Protein AF-A0A958XDI9-F1 (afdb_monomer_lite)

Sequence (70 aa):
MTTLYGIAKAMHLIGMVSWMAGMFYLVRIMVYHTMALEQPEPERTVLSRQFGIMQWKAYNIILKPAVIIT

Structure (mmCIF, N/CA/C/O backbone):
data_AF-A0A958XDI9-F1
#
_entry.id   AF-A0A958XDI9-F1
#
loop_
_atom_site.group_PDB
_atom_site.id
_atom_site.type_symbol
_atom_site.label_atom_id
_atom_site.label_alt_id
_atom_site.label_comp_id
_atom_site.label_asym_id
_atom_site.label_entity_id
_atom_site.label_seq_id
_atom_site.pdbx_PDB_ins_code
_atom_site.Cartn_x
_atom_site.Cartn_y
_atom_site.Cartn_z
_atom_site.occupancy
_atom_site.B_iso_or_equiv
_atom_site.auth_seq_id
_atom_site.auth_comp_id
_atom_site.auth_asym_id
_atom_site.auth_atom_id
_atom_site.pdbx_PDB_model_num
ATOM 1 N N . MET A 1 1 ? 15.919 2.153 -32.605 1.00 61.00 1 MET A N 1
ATOM 2 C CA . MET A 1 1 ? 14.622 1.596 -32.144 1.00 61.00 1 MET A CA 1
ATOM 3 C C . MET A 1 1 ? 14.732 0.727 -30.882 1.00 61.00 1 MET A C 1
ATOM 5 O O . MET A 1 1 ? 13.722 0.491 -30.239 1.00 61.00 1 MET A O 1
ATOM 9 N N . THR A 1 2 ? 15.927 0.291 -30.470 1.00 76.06 2 THR A N 1
ATOM 10 C CA . THR A 1 2 ? 16.151 -0.561 -29.283 1.00 76.06 2 THR A CA 1
ATOM 11 C C . THR A 1 2 ? 16.071 0.180 -27.940 1.00 76.06 2 THR A C 1
ATOM 13 O O . THR A 1 2 ? 15.594 -0.389 -26.962 1.00 76.06 2 THR A O 1
ATOM 16 N N . THR A 1 3 ? 16.464 1.457 -27.880 1.00 83.00 3 THR A N 1
ATOM 17 C CA . THR A 1 3 ? 16.504 2.233 -26.625 1.00 83.00 3 THR A CA 1
ATOM 18 C C . THR A 1 3 ? 15.117 2.513 -26.041 1.00 83.00 3 THR A C 1
ATOM 20 O O . THR A 1 3 ? 14.898 2.290 -24.855 1.00 83.00 3 THR A O 1
ATOM 23 N N . LEU A 1 4 ? 14.152 2.936 -26.868 1.00 85.50 4 LEU A N 1
ATOM 24 C CA . LEU A 1 4 ? 12.783 3.223 -26.416 1.00 85.50 4 LEU A CA 1
ATOM 25 C C . LEU A 1 4 ? 12.069 1.957 -25.920 1.00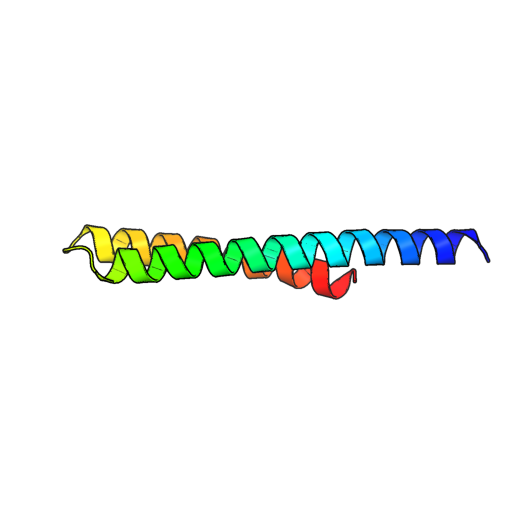 85.50 4 LEU A C 1
ATOM 27 O O . LEU A 1 4 ? 11.400 1.989 -24.893 1.00 85.50 4 LEU A O 1
ATOM 31 N N . TYR A 1 5 ? 12.270 0.830 -26.611 1.00 88.38 5 TYR A N 1
ATOM 32 C CA . TYR A 1 5 ? 11.760 -0.474 -26.184 1.00 88.38 5 TYR A CA 1
ATOM 33 C C . TYR A 1 5 ? 12.346 -0.909 -24.832 1.00 88.38 5 TYR A C 1
ATOM 35 O O . TYR A 1 5 ? 11.616 -1.394 -23.969 1.00 88.38 5 TYR A O 1
ATOM 43 N N . GLY A 1 6 ? 13.650 -0.697 -24.619 1.00 91.12 6 GLY A N 1
ATOM 44 C CA . GLY A 1 6 ? 14.302 -0.970 -23.337 1.00 91.12 6 GLY A CA 1
ATOM 45 C C . GLY A 1 6 ? 13.738 -0.122 -22.193 1.00 91.12 6 GLY A C 1
ATOM 46 O O . GLY A 1 6 ? 13.440 -0.659 -21.129 1.00 91.12 6 GLY A O 1
ATOM 47 N N . ILE A 1 7 ? 13.523 1.176 -22.432 1.00 89.88 7 ILE A N 1
ATOM 48 C CA . ILE A 1 7 ? 12.933 2.096 -21.446 1.00 89.88 7 ILE A CA 1
ATOM 49 C C . ILE A 1 7 ? 11.492 1.692 -21.118 1.00 89.88 7 ILE A C 1
ATOM 51 O O . ILE A 1 7 ? 11.146 1.596 -19.944 1.00 89.88 7 ILE A O 1
ATOM 55 N N . ALA A 1 8 ? 10.668 1.390 -22.125 1.00 90.12 8 ALA A N 1
ATOM 56 C CA . ALA A 1 8 ? 9.292 0.940 -21.912 1.00 90.12 8 ALA A CA 1
ATOM 57 C C . ALA A 1 8 ? 9.235 -0.365 -21.099 1.00 90.12 8 ALA A C 1
ATOM 59 O O . ALA A 1 8 ? 8.457 -0.466 -20.154 1.00 90.12 8 ALA A O 1
ATOM 60 N N . LYS A 1 9 ? 10.111 -1.336 -21.398 1.00 90.56 9 LYS A N 1
ATOM 61 C CA . LYS A 1 9 ? 10.205 -2.589 -20.632 1.00 90.56 9 LYS A CA 1
ATOM 62 C C . LYS A 1 9 ? 10.638 -2.350 -19.180 1.00 90.56 9 LYS A C 1
ATOM 64 O O . LYS A 1 9 ? 10.110 -2.993 -18.277 1.00 90.56 9 LYS A O 1
ATOM 69 N N . ALA A 1 10 ? 11.576 -1.431 -18.948 1.00 92.50 10 ALA A N 1
ATOM 70 C CA . ALA A 1 10 ? 12.009 -1.071 -17.601 1.00 92.50 10 ALA A CA 1
ATOM 71 C C . ALA A 1 10 ? 10.894 -0.368 -16.808 1.00 92.50 10 ALA A C 1
ATOM 73 O O . ALA A 1 10 ? 10.648 -0.739 -15.662 1.00 92.50 10 ALA A O 1
ATOM 74 N N . MET A 1 11 ? 10.186 0.592 -17.417 1.00 92.00 11 MET A N 1
ATOM 75 C CA . MET A 1 11 ? 9.043 1.264 -16.785 1.00 92.00 11 MET A CA 1
ATOM 76 C C . MET A 1 11 ? 7.929 0.273 -16.438 1.00 92.00 11 MET A C 1
ATOM 78 O O . MET A 1 11 ? 7.482 0.268 -15.294 1.00 92.00 11 MET A O 1
ATOM 82 N N . HIS A 1 12 ? 7.576 -0.626 -17.363 1.00 91.12 12 HIS A N 1
ATOM 83 C CA . HIS A 1 12 ? 6.592 -1.683 -17.121 1.00 91.12 12 HIS A CA 1
ATOM 84 C C . HIS A 1 12 ? 6.964 -2.551 -15.910 1.00 91.12 12 HIS A C 1
ATOM 86 O O . HIS A 1 12 ? 6.137 -2.804 -15.038 1.00 91.12 12 HIS A O 1
ATOM 92 N N . LEU A 1 13 ? 8.232 -2.972 -15.811 1.00 93.62 13 LEU A N 1
ATOM 93 C CA . LEU A 1 13 ? 8.702 -3.793 -14.693 1.00 93.62 13 LEU A CA 1
ATOM 94 C C . LEU A 1 13 ? 8.637 -3.038 -13.354 1.00 93.62 13 LEU A C 1
ATOM 96 O O . LEU A 1 13 ? 8.200 -3.601 -12.352 1.00 93.62 13 LEU A O 1
ATOM 100 N N . ILE A 1 14 ? 9.036 -1.762 -13.333 1.00 93.50 14 ILE A N 1
ATOM 101 C CA . ILE A 1 14 ? 8.963 -0.913 -12.132 1.00 93.50 14 ILE A CA 1
ATOM 102 C C . ILE A 1 14 ? 7.503 -0.701 -11.710 1.00 93.50 14 ILE A C 1
ATOM 104 O O . ILE A 1 14 ? 7.192 -0.793 -10.518 1.00 93.50 14 ILE A O 1
ATOM 108 N N . GLY A 1 15 ? 6.613 -0.448 -12.674 1.00 93.12 15 GLY A N 1
ATOM 109 C CA . GLY A 1 15 ? 5.174 -0.313 -12.457 1.00 93.12 15 GLY A CA 1
ATOM 110 C C . GLY A 1 15 ? 4.579 -1.582 -11.855 1.00 93.12 15 GLY A C 1
ATOM 111 O O . GLY A 1 15 ? 3.959 -1.523 -10.794 1.00 93.12 15 GLY A O 1
ATOM 112 N N . MET A 1 16 ? 4.864 -2.737 -12.457 1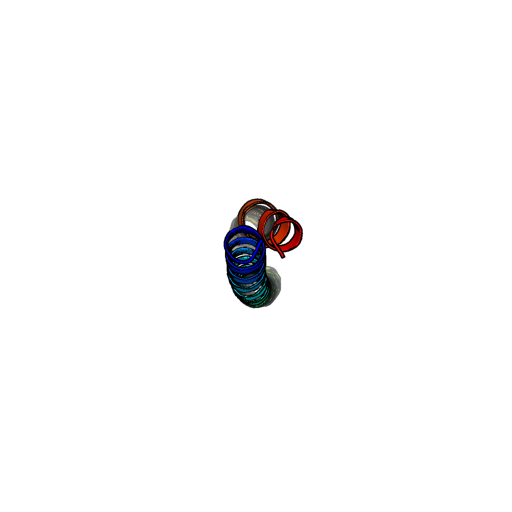.00 94.88 16 MET A N 1
ATOM 113 C CA . MET A 1 16 ? 4.347 -4.036 -12.026 1.00 94.88 16 MET A CA 1
ATOM 114 C C . MET A 1 16 ? 4.780 -4.383 -10.595 1.00 94.88 16 MET A C 1
ATOM 116 O O . MET A 1 16 ? 3.941 -4.747 -9.765 1.00 94.88 16 MET A O 1
ATOM 120 N N . VAL A 1 17 ? 6.064 -4.197 -10.264 1.00 94.75 17 VAL A N 1
ATOM 121 C CA . VAL A 1 17 ? 6.586 -4.441 -8.907 1.00 94.75 17 VAL A CA 1
ATOM 122 C C . VAL A 1 17 ? 5.961 -3.477 -7.895 1.00 94.75 17 VAL A C 1
ATOM 124 O O . VAL A 1 17 ? 5.535 -3.901 -6.818 1.00 94.75 17 VAL A O 1
ATOM 127 N N . SER A 1 18 ? 5.854 -2.192 -8.245 1.00 93.06 18 SER A N 1
ATOM 128 C CA . SER A 1 18 ? 5.248 -1.171 -7.376 1.00 93.06 18 SER A CA 1
ATOM 129 C C . SER A 1 18 ? 3.758 -1.432 -7.137 1.00 93.06 18 SER A C 1
ATOM 131 O O . SER A 1 18 ? 3.263 -1.252 -6.022 1.00 93.06 18 SER A O 1
ATOM 133 N N . TRP A 1 19 ? 3.047 -1.906 -8.161 1.00 93.56 19 TRP A N 1
ATOM 134 C CA . TRP A 1 19 ? 1.642 -2.286 -8.072 1.00 93.56 19 TRP A CA 1
ATOM 135 C C . TRP A 1 19 ? 1.443 -3.505 -7.167 1.00 93.56 19 TRP A C 1
ATOM 137 O O . TRP A 1 19 ? 0.626 -3.452 -6.243 1.00 93.56 19 TRP A O 1
ATOM 147 N N . MET A 1 20 ? 2.237 -4.566 -7.361 1.00 93.69 20 MET A N 1
ATOM 148 C CA . MET A 1 20 ? 2.204 -5.753 -6.499 1.00 93.69 20 MET A CA 1
ATOM 149 C C . MET A 1 20 ? 2.475 -5.384 -5.034 1.00 93.69 20 MET A C 1
ATOM 151 O O . MET A 1 20 ? 1.701 -5.761 -4.152 1.00 93.69 20 MET A O 1
ATOM 155 N N . ALA A 1 21 ? 3.516 -4.588 -4.766 1.00 93.38 21 ALA A N 1
ATOM 156 C CA . ALA A 1 21 ? 3.834 -4.118 -3.416 1.00 93.38 21 ALA A CA 1
ATOM 157 C C . ALA A 1 21 ? 2.686 -3.296 -2.797 1.00 93.38 21 ALA A C 1
ATOM 159 O O . ALA A 1 21 ? 2.329 -3.499 -1.633 1.00 93.38 21 ALA A O 1
ATOM 160 N N . GLY A 1 22 ? 2.068 -2.407 -3.584 1.00 92.94 22 GLY A N 1
ATOM 161 C CA . GLY A 1 22 ? 0.920 -1.607 -3.159 1.00 92.94 22 GLY A CA 1
ATOM 162 C C . GLY A 1 22 ? -0.298 -2.452 -2.776 1.00 92.94 22 GLY A C 1
ATOM 163 O O . GLY A 1 22 ? -0.954 -2.153 -1.777 1.00 92.94 22 GLY A O 1
ATOM 164 N N . MET A 1 23 ? -0.582 -3.531 -3.512 1.00 91.88 23 MET A N 1
ATOM 165 C CA . MET A 1 23 ? -1.703 -4.425 -3.200 1.00 91.88 23 MET A CA 1
ATOM 166 C C . MET A 1 23 ? -1.494 -5.170 -1.882 1.00 91.88 23 MET A C 1
ATOM 168 O O . MET A 1 23 ? -2.396 -5.185 -1.044 1.00 91.88 23 MET A O 1
ATOM 172 N N . PHE A 1 24 ? -0.302 -5.733 -1.656 1.00 93.50 24 PHE A N 1
ATOM 173 C CA . PHE A 1 24 ? 0.007 -6.406 -0.389 1.00 93.50 24 PHE A CA 1
ATOM 174 C C . PHE A 1 24 ? -0.072 -5.444 0.802 1.00 93.50 24 PHE A C 1
ATOM 176 O O . PHE A 1 24 ? -0.583 -5.808 1.865 1.00 93.50 24 PHE A O 1
ATOM 183 N N . TYR A 1 25 ? 0.368 -4.195 0.619 1.00 93.38 25 TYR A N 1
ATOM 184 C CA . TYR A 1 25 ? 0.228 -3.158 1.639 1.00 93.38 25 TYR A CA 1
ATOM 185 C C . TYR A 1 25 ? -1.243 -2.818 1.927 1.00 93.38 25 TYR A C 1
ATOM 187 O O . TYR A 1 25 ? -1.626 -2.696 3.092 1.00 93.38 25 TYR A O 1
ATOM 195 N N . LEU A 1 26 ? -2.083 -2.720 0.890 1.00 93.56 26 LEU A N 1
ATOM 196 C CA . LEU A 1 26 ? -3.507 -2.423 1.046 1.00 93.56 26 LEU A CA 1
ATOM 197 C C . LEU A 1 26 ? -4.242 -3.540 1.800 1.00 93.56 26 LEU A C 1
ATOM 199 O O . LEU A 1 26 ? -4.942 -3.248 2.770 1.00 93.56 26 LEU A O 1
ATOM 203 N N . VAL A 1 27 ? -4.032 -4.805 1.416 1.00 93.06 27 VAL A N 1
ATOM 204 C CA . VAL A 1 27 ? -4.626 -5.971 2.098 1.00 93.06 27 VAL A CA 1
ATOM 205 C C . VAL A 1 27 ? -4.240 -5.987 3.576 1.00 93.06 27 VAL A C 1
ATOM 207 O O . VAL A 1 27 ? -5.098 -6.158 4.441 1.00 93.06 27 VAL A O 1
ATOM 210 N N . ARG A 1 28 ? -2.968 -5.720 3.891 1.00 94.50 28 ARG A N 1
ATOM 211 C CA . ARG A 1 28 ? -2.500 -5.626 5.279 1.00 94.50 28 ARG A CA 1
ATOM 212 C C . ARG A 1 28 ? -3.241 -4.543 6.069 1.00 94.50 28 ARG A C 1
ATOM 214 O O . ARG A 1 28 ? -3.628 -4.786 7.209 1.00 94.50 28 ARG A O 1
ATOM 221 N N . ILE A 1 29 ? -3.458 -3.364 5.482 1.00 94.19 29 ILE A N 1
ATOM 222 C CA . ILE A 1 29 ? -4.234 -2.306 6.145 1.00 94.19 29 ILE A CA 1
ATOM 223 C C . ILE A 1 29 ? -5.685 -2.749 6.365 1.00 94.19 29 ILE A C 1
ATOM 225 O O . ILE A 1 29 ? -6.242 -2.447 7.415 1.00 94.19 29 ILE A O 1
ATOM 229 N N . MET A 1 30 ? -6.299 -3.467 5.419 1.00 93.38 30 MET A N 1
ATOM 230 C CA . MET A 1 30 ? -7.677 -3.953 5.571 1.00 93.38 30 MET A CA 1
ATOM 231 C C . MET A 1 30 ? -7.829 -4.899 6.766 1.00 93.38 30 MET A C 1
ATOM 233 O O . MET A 1 30 ? -8.786 -4.751 7.517 1.00 93.38 30 MET A O 1
ATOM 237 N N . VAL A 1 31 ? -6.862 -5.791 7.001 1.00 94.12 31 VAL A N 1
ATOM 238 C CA . VAL A 1 31 ? -6.865 -6.670 8.185 1.00 94.12 31 VAL A CA 1
ATOM 239 C C . VAL A 1 31 ? -6.777 -5.862 9.485 1.00 94.12 31 VAL A C 1
ATOM 241 O O . VAL A 1 31 ? -7.533 -6.102 10.421 1.00 94.12 31 VAL A O 1
ATOM 244 N N . TYR A 1 32 ? -5.903 -4.854 9.559 1.00 92.69 32 TYR A N 1
ATOM 245 C CA . TYR A 1 32 ? -5.849 -4.001 10.755 1.00 92.69 32 TYR A CA 1
ATOM 246 C C . TYR A 1 32 ? -7.101 -3.138 10.924 1.00 92.69 32 TYR A C 1
ATOM 248 O O . TYR A 1 32 ? -7.506 -2.866 12.051 1.00 92.69 32 TYR A O 1
ATOM 256 N N . HIS A 1 33 ? -7.736 -2.739 9.822 1.00 92.31 33 HIS A N 1
ATOM 257 C CA . HIS A 1 33 ? -8.998 -2.013 9.860 1.00 92.31 33 HIS A CA 1
ATOM 258 C C . HIS A 1 33 ? -10.104 -2.875 10.474 1.00 92.31 33 HIS A C 1
ATOM 260 O O . HIS A 1 33 ? -10.823 -2.391 11.340 1.00 92.31 33 HIS A O 1
ATOM 266 N N . THR A 1 34 ? -10.211 -4.154 10.093 1.00 92.69 34 THR A N 1
ATOM 267 C CA . THR A 1 34 ? -11.196 -5.064 10.699 1.00 92.69 34 THR A CA 1
ATOM 268 C C . THR A 1 34 ? -10.913 -5.299 12.180 1.00 92.69 34 THR A C 1
ATOM 270 O O . THR A 1 34 ? -11.836 -5.223 12.981 1.00 92.69 34 THR A O 1
ATOM 273 N N . MET A 1 35 ? -9.645 -5.471 12.572 1.00 92.12 35 MET A N 1
ATOM 274 C CA . MET A 1 35 ? -9.269 -5.611 13.989 1.00 92.12 35 MET A CA 1
ATOM 275 C C . MET A 1 35 ? -9.583 -4.351 14.813 1.00 92.12 35 MET A C 1
ATOM 277 O O . MET A 1 35 ? -9.925 -4.439 15.987 1.00 92.12 35 MET A O 1
ATOM 281 N N . ALA A 1 36 ? -9.481 -3.161 14.217 1.00 91.06 36 ALA A N 1
ATOM 282 C CA . ALA A 1 36 ? -9.800 -1.909 14.898 1.00 91.06 36 ALA A CA 1
ATOM 283 C C . ALA A 1 36 ? -11.304 -1.682 15.097 1.00 91.06 36 ALA A C 1
ATOM 285 O O . ALA A 1 36 ? -11.686 -0.931 15.994 1.00 91.06 36 ALA A O 1
ATOM 286 N N . LEU A 1 37 ? -12.158 -2.323 14.292 1.00 89.94 37 LEU A N 1
ATOM 287 C CA . LEU A 1 37 ? -13.613 -2.257 14.457 1.00 89.94 37 LEU A CA 1
ATOM 288 C C . LEU A 1 37 ? -14.099 -2.994 15.713 1.00 89.94 37 LEU A C 1
ATOM 290 O O . LEU A 1 37 ? -15.150 -2.639 16.244 1.00 89.94 37 LEU A O 1
ATOM 294 N N . GLU A 1 38 ? -13.331 -3.973 16.192 1.00 91.44 38 GLU A N 1
ATOM 295 C CA . GLU A 1 38 ? -13.624 -4.767 17.394 1.00 91.44 38 GLU A CA 1
ATOM 296 C C . GLU A 1 38 ? -13.202 -4.068 18.699 1.00 91.44 38 GLU A C 1
ATOM 298 O O . GLU A 1 38 ? -13.559 -4.521 19.786 1.00 91.44 38 GLU A O 1
ATOM 303 N N . GLN A 1 39 ? -12.464 -2.957 18.612 1.00 89.69 39 GLN A N 1
ATOM 304 C CA . GLN A 1 39 ? -12.019 -2.203 19.784 1.00 89.69 39 GLN A CA 1
ATOM 305 C C . GLN A 1 39 ? -13.156 -1.366 20.399 1.00 89.69 39 GLN A C 1
ATOM 307 O O . GLN A 1 39 ? -14.065 -0.925 19.685 1.00 89.69 39 GLN A O 1
ATOM 312 N N . PRO A 1 40 ? -13.115 -1.098 21.718 1.00 90.56 40 PRO A N 1
ATOM 313 C CA . PRO A 1 40 ? -14.081 -0.224 22.368 1.00 90.56 40 PRO A CA 1
ATOM 314 C C . PRO A 1 40 ? -13.948 1.235 21.899 1.00 90.56 40 PRO A C 1
ATOM 316 O O . PRO A 1 40 ? -12.927 1.682 21.366 1.00 90.56 40 PRO A O 1
ATOM 319 N N . GLU A 1 41 ? -15.010 2.013 22.101 1.00 87.44 41 GLU A N 1
ATOM 320 C CA . GLU A 1 41 ? -14.952 3.465 21.926 1.00 87.44 41 GLU A CA 1
ATOM 321 C C . GLU A 1 41 ? -14.073 4.090 23.023 1.00 87.44 41 GLU A C 1
ATOM 323 O O . GLU A 1 41 ? -14.147 3.646 24.171 1.00 87.44 41 GLU A O 1
ATOM 328 N N . PRO A 1 42 ? -13.239 5.106 22.719 1.00 85.88 42 PRO A N 1
ATOM 329 C CA . PRO A 1 42 ? -13.186 5.923 21.495 1.00 85.88 42 PRO A CA 1
ATOM 330 C C . PRO A 1 42 ? -12.189 5.453 20.419 1.00 85.88 42 PRO A C 1
ATOM 332 O O . PRO A 1 42 ? -12.166 6.010 19.316 1.00 85.88 42 PRO A O 1
ATOM 335 N N . GLU A 1 43 ? -11.359 4.453 20.718 1.00 86.12 43 GLU A N 1
ATOM 336 C CA . GLU A 1 43 ? -10.228 4.045 19.872 1.00 86.12 43 GLU A CA 1
ATOM 337 C C . GLU A 1 43 ? -10.672 3.558 18.492 1.00 86.12 43 GLU A C 1
ATOM 339 O O . GLU A 1 43 ? -10.064 3.934 17.484 1.00 86.12 43 GLU A O 1
ATOM 344 N N . ARG A 1 44 ? -11.794 2.829 18.428 1.00 89.12 44 ARG A N 1
ATOM 345 C CA . ARG A 1 44 ? -12.428 2.384 17.178 1.00 89.12 44 ARG A CA 1
ATOM 346 C C . ARG A 1 44 ? -12.544 3.499 16.141 1.00 89.12 44 ARG A C 1
ATOM 348 O O . ARG A 1 44 ? -12.153 3.328 14.986 1.00 89.12 44 ARG A O 1
ATOM 355 N N . THR A 1 45 ? -13.082 4.649 16.541 1.00 88.94 45 THR A N 1
ATOM 356 C CA . THR A 1 45 ? -13.398 5.760 15.631 1.00 88.94 45 THR A CA 1
ATOM 357 C C . THR A 1 45 ? -12.132 6.457 15.139 1.00 88.94 45 THR A C 1
ATOM 359 O O . THR A 1 45 ? -12.036 6.828 13.965 1.00 88.94 45 THR A O 1
ATOM 362 N N . VAL A 1 46 ? -11.137 6.607 16.017 1.00 90.75 46 VAL A N 1
ATOM 363 C CA . VAL A 1 46 ? -9.845 7.218 15.678 1.00 90.75 46 VAL A CA 1
ATOM 364 C C . VAL A 1 46 ? -9.070 6.326 14.708 1.00 90.75 46 VAL A C 1
ATOM 366 O O . VAL A 1 46 ? -8.657 6.792 13.641 1.00 90.75 46 VAL A O 1
ATOM 369 N N . LEU A 1 47 ? -8.941 5.036 15.032 1.00 91.12 47 LEU A N 1
ATOM 370 C CA . LEU A 1 47 ? -8.219 4.060 14.216 1.00 91.12 47 LEU A CA 1
ATOM 371 C C . LEU A 1 47 ? -8.891 3.848 12.857 1.00 91.12 47 LEU A C 1
ATOM 373 O O . LEU A 1 47 ? -8.216 3.897 11.829 1.00 91.12 47 LEU A O 1
ATOM 377 N N . SER A 1 48 ? -10.219 3.703 12.819 1.00 90.75 48 SER A N 1
ATOM 378 C CA . SER A 1 48 ? -10.959 3.526 11.559 1.00 90.75 48 SER A CA 1
ATOM 379 C C . SER A 1 48 ? -10.756 4.711 10.609 1.00 90.75 48 SER A C 1
ATOM 381 O O . SER A 1 48 ? -10.497 4.521 9.417 1.00 90.75 48 SER A O 1
ATOM 383 N N . ARG A 1 49 ? -10.786 5.948 11.133 1.00 92.62 49 ARG A N 1
ATOM 384 C CA . ARG A 1 49 ? -10.503 7.157 10.341 1.00 92.62 49 ARG A CA 1
ATOM 385 C C . ARG A 1 49 ? -9.062 7.166 9.828 1.00 92.62 49 ARG A C 1
ATOM 387 O O . ARG A 1 49 ? -8.835 7.472 8.657 1.00 92.62 49 ARG A O 1
ATOM 394 N N . GLN A 1 50 ? -8.095 6.823 10.677 1.00 93.19 50 GLN A N 1
ATOM 395 C CA . GLN A 1 50 ? -6.683 6.776 10.295 1.00 93.19 50 GLN A CA 1
ATOM 396 C C . GLN A 1 50 ? -6.429 5.742 9.191 1.00 93.19 50 GLN A C 1
ATOM 398 O O . GLN A 1 50 ? -5.793 6.062 8.1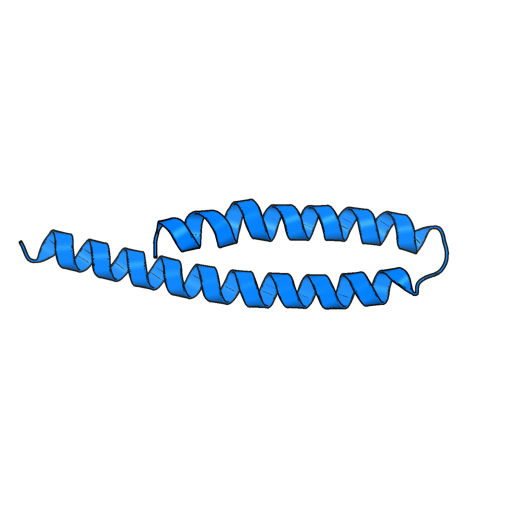83 1.00 93.19 50 GLN A O 1
ATOM 403 N N . PHE A 1 51 ? -6.962 4.528 9.334 1.00 93.69 51 PHE A N 1
ATOM 404 C CA . PHE A 1 51 ? -6.819 3.482 8.324 1.00 93.69 51 PHE A CA 1
ATOM 405 C C . PHE A 1 51 ? -7.485 3.860 7.000 1.00 93.69 51 PHE A C 1
ATOM 407 O O . PHE A 1 51 ? -6.901 3.593 5.952 1.00 93.69 51 PHE A O 1
ATOM 414 N N . GLY A 1 52 ? -8.627 4.556 7.022 1.00 92.75 52 GLY A N 1
ATOM 415 C CA . GLY A 1 52 ? -9.246 5.089 5.803 1.00 92.75 52 GLY A CA 1
ATOM 416 C C . GLY A 1 52 ? -8.327 6.054 5.041 1.00 92.75 52 GLY A C 1
ATOM 417 O O . GLY A 1 52 ? -8.176 5.949 3.822 1.00 92.75 52 GLY A O 1
ATOM 418 N N . ILE A 1 53 ? -7.625 6.945 5.752 1.00 94.88 53 ILE A N 1
ATOM 419 C CA . ILE A 1 53 ? -6.634 7.848 5.139 1.00 94.88 53 ILE A CA 1
ATOM 420 C C . ILE A 1 53 ? -5.453 7.052 4.568 1.00 94.88 53 ILE A C 1
ATOM 422 O O . ILE A 1 53 ? -4.982 7.348 3.468 1.00 94.8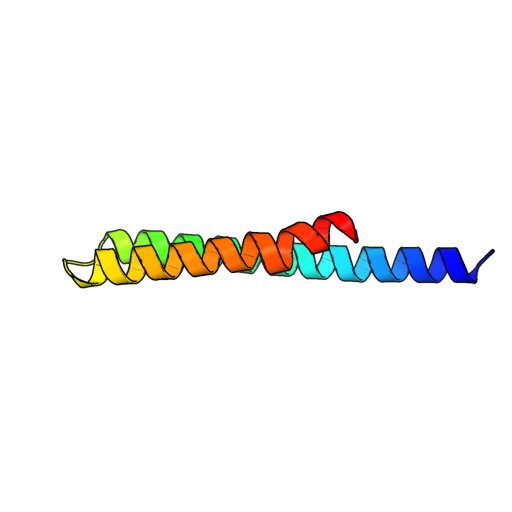8 53 ILE A O 1
ATOM 426 N N . MET A 1 54 ? -4.967 6.038 5.289 1.00 94.69 54 MET A N 1
ATOM 427 C CA . MET A 1 54 ? -3.864 5.190 4.821 1.00 94.69 54 MET A CA 1
ATOM 428 C C . MET A 1 54 ? -4.238 4.402 3.561 1.00 94.69 54 MET A C 1
ATOM 430 O O . MET A 1 54 ? -3.448 4.367 2.619 1.00 94.69 54 MET A O 1
ATOM 434 N N . GLN A 1 55 ? -5.447 3.838 3.503 1.00 94.81 55 GLN A N 1
ATOM 435 C CA . GLN A 1 55 ? -5.971 3.149 2.319 1.00 94.81 55 GLN A CA 1
ATOM 436 C C . GLN A 1 55 ? -6.090 4.103 1.129 1.00 94.81 55 GLN A C 1
ATOM 438 O O . GLN A 1 55 ? -5.639 3.778 0.030 1.00 94.81 55 GLN A O 1
ATOM 443 N N . TRP A 1 56 ? -6.629 5.307 1.348 1.00 94.62 56 TRP A N 1
ATOM 444 C CA . TRP A 1 56 ? -6.748 6.315 0.297 1.00 94.62 56 TRP A CA 1
ATOM 445 C C . TRP A 1 56 ? -5.383 6.726 -0.263 1.00 94.62 56 TRP A C 1
ATOM 447 O O . TRP A 1 56 ? -5.227 6.815 -1.484 1.00 94.62 56 TRP A O 1
ATOM 457 N N . LYS A 1 57 ? -4.388 6.937 0.610 1.00 93.88 57 LYS A N 1
ATOM 458 C CA . LYS A 1 57 ? -3.014 7.267 0.206 1.00 93.88 57 LYS A CA 1
ATOM 459 C C . LYS A 1 57 ? -2.375 6.114 -0.562 1.00 93.88 57 LYS A C 1
ATOM 461 O O . LYS A 1 57 ? -1.852 6.341 -1.647 1.00 93.88 57 LYS A O 1
ATOM 466 N N . ALA A 1 58 ? -2.459 4.887 -0.049 1.00 93.38 58 ALA A N 1
ATOM 467 C CA . ALA A 1 58 ? -1.921 3.708 -0.724 1.00 93.38 58 ALA A CA 1
ATOM 468 C C . ALA A 1 58 ? -2.530 3.532 -2.124 1.00 93.38 58 ALA A C 1
ATOM 470 O O . ALA A 1 58 ? -1.808 3.328 -3.100 1.00 93.38 58 ALA A O 1
ATOM 471 N N . TYR A 1 59 ? -3.848 3.692 -2.250 1.00 92.81 59 TYR A N 1
ATOM 472 C CA . TYR A 1 59 ? -4.524 3.566 -3.534 1.00 92.81 59 TYR A CA 1
ATOM 473 C C . TYR A 1 59 ? -4.153 4.689 -4.510 1.00 92.81 59 TYR A C 1
ATOM 475 O O . TYR A 1 59 ? -3.754 4.423 -5.643 1.00 92.81 59 TYR A O 1
ATOM 483 N N . ASN A 1 60 ? -4.257 5.950 -4.086 1.00 92.62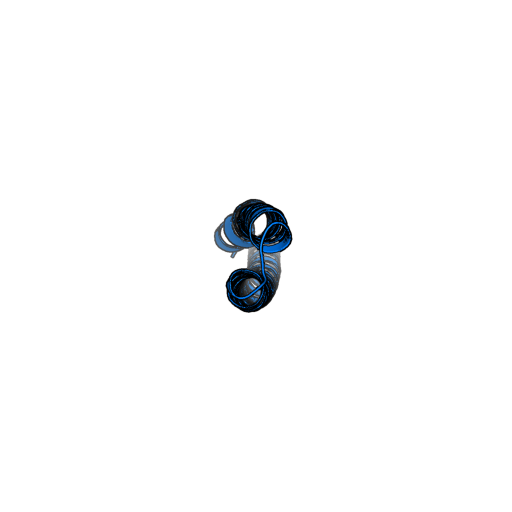 60 ASN A N 1
ATOM 484 C CA . ASN A 1 60 ? -4.096 7.076 -5.005 1.00 92.62 60 ASN A CA 1
ATOM 485 C C . ASN A 1 60 ? -2.641 7.420 -5.323 1.00 92.62 60 ASN A C 1
ATOM 487 O O . ASN A 1 60 ? -2.379 7.903 -6.421 1.00 92.62 60 ASN A O 1
ATOM 491 N N . ILE A 1 61 ? -1.719 7.187 -4.389 1.00 91.94 61 ILE A N 1
ATOM 492 C CA . ILE A 1 61 ? -0.309 7.571 -4.534 1.00 91.94 61 ILE A CA 1
ATOM 493 C C . ILE A 1 61 ? 0.534 6.403 -5.052 1.00 91.94 61 ILE A C 1
ATOM 495 O O . ILE A 1 61 ? 1.485 6.641 -5.787 1.00 91.94 61 ILE A O 1
ATOM 499 N N . ILE A 1 62 ? 0.200 5.155 -4.703 1.00 90.56 62 ILE A N 1
ATOM 500 C CA . ILE A 1 62 ? 1.002 3.984 -5.095 1.00 90.56 62 ILE A CA 1
ATOM 501 C C . ILE A 1 62 ? 0.314 3.226 -6.231 1.00 90.56 62 ILE A C 1
ATOM 503 O O . ILE A 1 62 ? 0.851 3.145 -7.331 1.00 90.56 62 ILE A O 1
ATOM 507 N N . LEU A 1 63 ? -0.893 2.704 -5.997 1.00 92.56 63 LEU A N 1
ATOM 508 C CA . LEU A 1 63 ? -1.545 1.781 -6.936 1.00 92.56 63 LEU A CA 1
ATOM 509 C C . LEU A 1 63 ? -1.965 2.447 -8.253 1.00 92.56 63 LEU A C 1
ATOM 511 O O . LEU A 1 63 ? -1.653 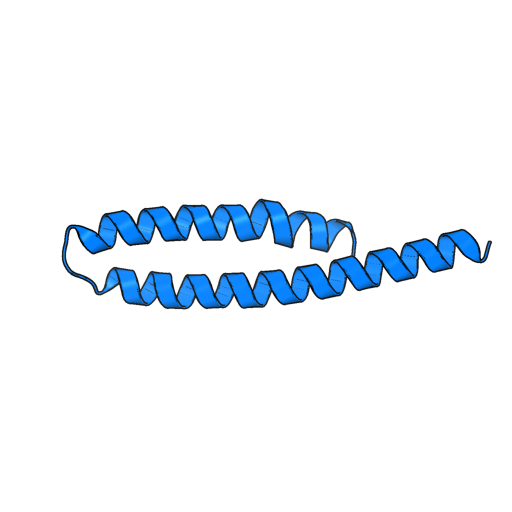1.919 -9.317 1.00 92.56 63 LEU A O 1
ATOM 515 N N . LYS A 1 64 ? -2.643 3.601 -8.209 1.00 92.00 64 LYS A N 1
ATOM 516 C CA . LYS A 1 64 ? -3.113 4.299 -9.421 1.00 92.00 64 LYS A CA 1
ATOM 517 C C . LYS A 1 64 ? -1.987 4.639 -10.409 1.00 92.00 64 LYS A C 1
ATOM 519 O O . LYS A 1 64 ? -2.125 4.261 -11.569 1.00 92.00 64 LYS A O 1
ATOM 524 N N . PRO A 1 65 ? -0.891 5.320 -10.020 1.00 91.75 65 PRO A N 1
ATOM 525 C CA . PRO A 1 65 ? 0.188 5.602 -10.964 1.00 91.75 65 PRO A CA 1
ATOM 526 C C . PRO A 1 65 ? 0.937 4.334 -11.385 1.00 91.75 65 PRO A C 1
ATOM 528 O O . PRO A 1 65 ? 1.333 4.238 -12.540 1.00 91.75 65 PRO A O 1
ATOM 531 N N . ALA A 1 66 ? 1.078 3.337 -10.504 1.00 90.31 66 ALA A N 1
ATOM 532 C CA . ALA A 1 66 ? 1.741 2.083 -10.855 1.00 90.31 66 ALA A CA 1
ATOM 533 C C . ALA A 1 66 ? 1.006 1.320 -11.971 1.00 90.31 66 ALA A C 1
ATOM 535 O O . ALA A 1 66 ? 1.659 0.827 -12.887 1.00 90.31 66 ALA A O 1
ATOM 536 N N . VAL A 1 67 ? -0.334 1.290 -11.954 1.00 91.19 67 VAL A N 1
ATOM 537 C CA . VAL A 1 67 ? -1.142 0.705 -13.046 1.00 91.19 67 VAL A CA 1
ATOM 538 C C . VAL A 1 67 ? -0.984 1.479 -14.353 1.00 91.19 67 VAL A C 1
ATOM 540 O O . VAL A 1 67 ? -1.016 0.874 -15.410 1.00 91.19 67 VAL A O 1
ATOM 543 N N . ILE A 1 68 ? -0.817 2.802 -14.298 1.00 89.56 68 ILE A N 1
ATOM 544 C CA . ILE A 1 68 ? -0.649 3.632 -15.504 1.00 89.56 68 ILE A CA 1
ATOM 545 C C . ILE A 1 68 ? 0.729 3.409 -16.152 1.00 89.56 68 ILE A C 1
ATOM 547 O O . ILE A 1 68 ? 0.867 3.538 -17.365 1.00 89.56 68 ILE A O 1
ATOM 551 N N . ILE A 1 69 ? 1.751 3.131 -15.337 1.00 86.38 69 ILE A N 1
ATOM 552 C CA . ILE A 1 69 ? 3.146 2.951 -15.773 1.00 86.38 69 ILE A CA 1
ATOM 553 C C . ILE A 1 69 ? 3.429 1.502 -16.209 1.00 86.38 69 ILE A C 1
ATOM 555 O O . ILE A 1 69 ? 4.356 1.274 -16.989 1.00 86.38 69 ILE A O 1
ATOM 559 N N . THR A 1 70 ? 2.654 0.545 -15.689 1.00 79.69 70 THR A N 1
ATOM 560 C CA . THR A 1 70 ? 2.663 -0.856 -16.135 1.00 79.69 70 THR A CA 1
ATOM 561 C C . THR A 1 70 ? 2.053 -0.946 -17.526 1.00 79.69 70 THR A C 1
ATOM 563 O O . THR A 1 70 ? 2.757 -1.418 -18.443 1.00 79.69 70 THR A O 1
#

Foldseek 3Di:
DVPVVVVLVVLLVVLVVLQVVLVVVLVVLVVVLVVLCPDDPPSSVVSNVVSVVVNVCSCPVGNVVSVVSD

Secondary structure (DSSP, 8-state):
-HHHHHHHHHHHHHHHHHHHHHHHHHHHHHHHHHHHHTSPTTHHHHHHHHHHHHHHHIIIIIIHHHHHH-

pLDDT: mean 90.88, std 4.92, range [61.0, 94.88]

Radius of gyration: 16.96 Å; chains: 1; bounding box: 32×14×54 Å